Protein AF-A0A6C0Y754-F1 (afdb_monomer)

Foldseek 3Di:
DDDVLLVVLVLFPFLSQFPQKDKDKDAPPDDPVCQQQWDWDQDPVGIITIWIDGNPDPGIDNCRNPDPDDPRHDPPPD

Solvent-accessible surface area (backbone atoms o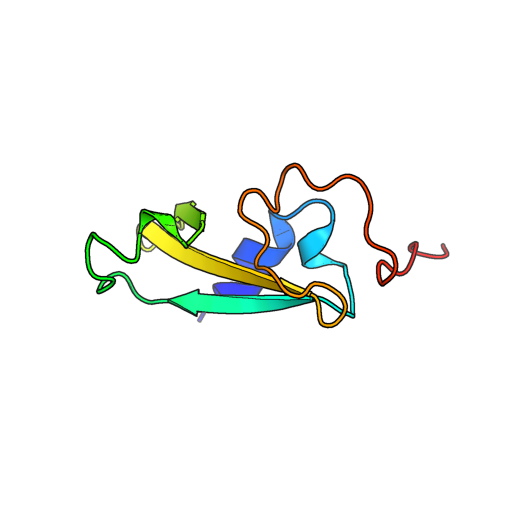nly — not comparable to full-atom values): 4850 Å² total; per-residue (Å²): 132,87,57,64,69,58,58,52,28,76,70,23,72,39,53,47,59,18,75,48,39,47,81,47,78,46,66,79,82,64,55,79,80,52,52,81,72,42,37,85,40,84,50,98,91,44,66,34,33,34,36,41,38,35,81,88,48,98,55,70,50,84,56,46,61,75,42,87,79,58,94,46,38,68,73,82,76,129

pLDDT: mean 79.36, std 10.54, range [42.0, 90.56]

Secondary structure (DSSP, 8-state):
---HHHHHHHH-SSGGGBTTEEEEEE-S---HHHHTTSEEEEETTEEEEEEEEETT-SSEES-TTS----TTB-----

Radius of gyration: 12.8 Å; Cα contacts (8 Å, |Δi|>4): 116; chains: 1; bounding box: 30×27×43 Å

Organism: NCBI:txid756892

Nearest PDB structures (foldseek):
  7nn5-assembly1_AAA  TM=3.471E-01  e=9.975E-01  Homo sapiens
  9imp-assembly1_C-3  TM=2.776E-01  e=1.376E+00  Rattus norvegicus
  5erp-assembly1_A  TM=2.782E-01  e=5.658E+00  Homo sapiens
  5lgk-assembly2_C  TM=2.979E-01  e=5.306E+00  Homo sapiens

Mean predicted aligned error: 6.65 Å

Sequence (78 aa):
MMNIGKEIREKLSMCGKCVNCKLIVWDSSLEETDIKRVNEFKSTNGTKYFTVRCSWMKSQILNPQQLTLCEGRQQYKP

Structure (mmCIF, N/CA/C/O backbone):
data_AF-A0A6C0Y754-F1
#
_entry.id   AF-A0A6C0Y754-F1
#
loop_
_atom_site.group_PDB
_atom_site.id
_atom_site.type_symbol
_atom_site.label_atom_id
_atom_site.label_alt_id
_atom_site.label_comp_id
_atom_site.label_asym_id
_atom_site.label_entity_id
_atom_site.label_seq_id
_atom_site.pdbx_PDB_ins_code
_atom_site.Cartn_x
_atom_site.Cartn_y
_atom_site.Cartn_z
_atom_site.occupancy
_atom_site.B_iso_or_equiv
_atom_site.auth_seq_id
_atom_site.auth_comp_id
_atom_site.auth_asym_id
_atom_site.auth_atom_id
_atom_site.pdbx_PDB_model_num
ATOM 1 N N . MET A 1 1 ? -6.576 -22.041 1.610 1.00 45.41 1 MET A N 1
ATOM 2 C CA . MET A 1 1 ? -6.320 -20.781 2.341 1.00 45.41 1 MET A CA 1
ATOM 3 C C . MET A 1 1 ? -5.946 -19.714 1.328 1.00 45.41 1 MET A C 1
ATOM 5 O O . MET A 1 1 ? -4.971 -19.907 0.610 1.00 45.41 1 MET A O 1
ATOM 9 N N . MET A 1 2 ? -6.742 -18.651 1.197 1.00 56.31 2 MET A N 1
ATOM 10 C CA . MET A 1 2 ? -6.359 -17.513 0.358 1.00 56.31 2 MET A CA 1
ATOM 11 C C . MET A 1 2 ? -5.154 -16.809 0.993 1.00 56.31 2 MET A C 1
ATOM 13 O O . MET A 1 2 ? -5.116 -16.584 2.202 1.00 56.31 2 MET A O 1
ATOM 17 N N . ASN A 1 3 ? -4.127 -16.537 0.192 1.00 81.88 3 ASN A N 1
ATOM 18 C CA . ASN A 1 3 ? -2.930 -15.854 0.662 1.00 81.88 3 ASN A CA 1
ATOM 19 C C . ASN A 1 3 ? -3.220 -14.349 0.679 1.00 81.88 3 ASN A C 1
ATOM 21 O O . ASN A 1 3 ? -3.168 -13.707 -0.367 1.00 81.88 3 ASN A O 1
ATOM 25 N N . ILE A 1 4 ? -3.506 -13.792 1.857 1.00 84.69 4 ILE A N 1
ATOM 26 C CA . ILE A 1 4 ? -3.808 -12.363 2.049 1.00 84.69 4 ILE A CA 1
ATOM 27 C C . ILE A 1 4 ? -2.751 -11.442 1.419 1.00 84.69 4 ILE A C 1
ATOM 29 O O . ILE A 1 4 ? -3.067 -10.387 0.877 1.00 84.69 4 ILE A O 1
ATOM 33 N N . GLY A 1 5 ? -1.483 -11.869 1.409 1.00 84.38 5 GLY A N 1
ATOM 34 C CA . GLY A 1 5 ? -0.409 -11.129 0.756 1.00 84.38 5 GLY A CA 1
ATOM 35 C C . GLY A 1 5 ? -0.583 -11.040 -0.763 1.00 84.38 5 GLY A C 1
ATOM 36 O O . GLY A 1 5 ? -0.225 -10.024 -1.355 1.00 84.38 5 GLY A O 1
ATOM 37 N N . LYS A 1 6 ? -1.156 -12.069 -1.399 1.00 85.75 6 LYS A N 1
ATOM 38 C CA . LYS A 1 6 ? -1.507 -12.063 -2.826 1.00 85.75 6 LYS A CA 1
ATOM 39 C C . LYS A 1 6 ? -2.671 -11.106 -3.098 1.00 85.75 6 LYS A C 1
ATOM 41 O O . LYS A 1 6 ? -2.540 -10.264 -3.979 1.00 85.75 6 LYS A O 1
ATOM 46 N N . GLU A 1 7 ? -3.739 -11.169 -2.301 1.00 87.38 7 GLU A N 1
ATOM 47 C CA . GLU A 1 7 ? -4.897 -10.265 -2.425 1.00 87.38 7 GLU A CA 1
ATOM 48 C C . GLU A 1 7 ? -4.494 -8.790 -2.303 1.00 87.38 7 GLU A C 1
ATOM 50 O O . GLU A 1 7 ? -4.867 -7.964 -3.138 1.00 87.38 7 GLU A O 1
ATOM 55 N N . ILE A 1 8 ? -3.680 -8.455 -1.294 1.00 88.50 8 ILE A N 1
ATOM 56 C CA . ILE A 1 8 ? -3.180 -7.089 -1.110 1.00 88.50 8 ILE A CA 1
ATOM 57 C C . ILE A 1 8 ? -2.366 -6.666 -2.335 1.00 88.50 8 ILE A C 1
ATOM 59 O O . ILE A 1 8 ? -2.613 -5.598 -2.890 1.00 88.50 8 ILE A O 1
ATOM 63 N N . ARG A 1 9 ? -1.423 -7.501 -2.800 1.00 88.00 9 ARG A N 1
ATOM 64 C CA . ARG A 1 9 ? -0.583 -7.183 -3.970 1.00 88.00 9 ARG A CA 1
ATOM 65 C C . ARG A 1 9 ? -1.402 -6.927 -5.231 1.00 88.00 9 ARG A C 1
ATOM 67 O O . ARG A 1 9 ? -1.051 -6.018 -5.974 1.00 88.00 9 ARG A O 1
ATOM 74 N N . GLU A 1 10 ? -2.476 -7.674 -5.462 1.00 86.69 10 GLU A N 1
ATOM 75 C CA . GLU A 1 10 ? -3.355 -7.486 -6.623 1.00 86.69 10 GLU A CA 1
ATOM 76 C C . GLU A 1 10 ? -4.083 -6.133 -6.607 1.00 86.69 10 GLU A C 1
ATOM 78 O O . GLU A 1 10 ? -4.347 -5.566 -7.667 1.00 86.69 10 GLU A O 1
ATOM 83 N N . LYS A 1 11 ? -4.359 -5.575 -5.421 1.00 85.88 11 LYS A N 1
ATOM 84 C CA . LYS A 1 11 ? -4.963 -4.240 -5.262 1.00 85.88 11 LYS A CA 1
ATOM 85 C C . LYS A 1 11 ? -3.949 -3.093 -5.309 1.00 85.88 11 LYS A C 1
ATOM 87 O O . LYS A 1 11 ? -4.347 -1.933 -5.390 1.00 85.88 11 LYS A O 1
ATOM 92 N N . LEU A 1 12 ? -2.648 -3.382 -5.2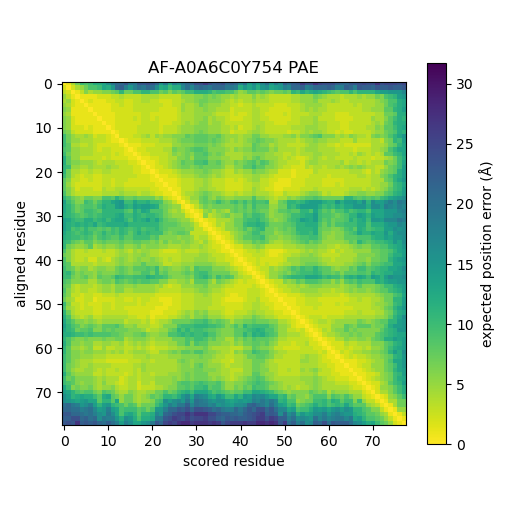63 1.00 86.12 12 LEU A N 1
ATOM 93 C CA . LEU A 1 12 ? -1.597 -2.370 -5.352 1.00 86.12 12 LEU A CA 1
ATOM 94 C C . LEU A 1 12 ? -1.195 -2.141 -6.813 1.00 86.12 12 LEU A C 1
ATOM 96 O O . LEU A 1 12 ? -0.650 -3.028 -7.467 1.00 86.12 12 LEU A O 1
ATOM 100 N N . SER A 1 13 ? -1.383 -0.913 -7.291 1.00 82.50 13 SER A N 1
ATOM 101 C CA . SER A 1 13 ? -1.056 -0.473 -8.654 1.00 82.50 13 SER A CA 1
ATOM 102 C C . SER A 1 13 ? 0.400 -0.778 -9.049 1.00 82.50 13 SER A C 1
ATOM 104 O O . SER A 1 13 ? 0.661 -1.517 -10.003 1.00 82.50 13 SER A O 1
ATOM 106 N N . MET A 1 14 ? 1.350 -0.221 -8.290 1.00 84.88 14 MET A N 1
ATOM 107 C CA . MET A 1 14 ? 2.789 -0.280 -8.571 1.00 84.88 14 MET A CA 1
ATOM 108 C C . MET A 1 14 ? 3.536 -1.195 -7.609 1.00 84.88 14 MET A C 1
ATOM 110 O O . MET A 1 14 ? 4.274 -2.084 -8.033 1.00 84.88 14 MET A O 1
ATOM 114 N N . CYS A 1 15 ? 3.323 -1.000 -6.307 1.00 85.81 15 CYS A N 1
ATOM 115 C CA . CYS A 1 15 ? 4.027 -1.726 -5.253 1.00 85.81 15 CYS A CA 1
ATOM 116 C C . CYS A 1 15 ? 3.829 -3.244 -5.326 1.00 85.81 15 CYS A C 1
ATOM 118 O O . CYS A 1 15 ? 4.761 -3.991 -5.043 1.00 85.81 15 CYS A O 1
ATOM 120 N N . GLY A 1 16 ? 2.644 -3.706 -5.741 1.00 83.19 16 GLY A N 1
ATOM 121 C CA . GLY A 1 16 ? 2.344 -5.134 -5.867 1.00 83.19 16 GLY A CA 1
ATOM 122 C C . GLY A 1 16 ? 3.229 -5.855 -6.886 1.00 83.19 16 GLY A C 1
ATOM 123 O O . GLY A 1 16 ? 3.497 -7.045 -6.725 1.00 83.19 16 GLY A O 1
ATOM 124 N N . LYS A 1 17 ? 3.725 -5.113 -7.886 1.00 82.69 17 LYS A N 1
ATOM 125 C CA . LYS A 1 17 ? 4.522 -5.602 -9.022 1.00 82.69 17 LYS A CA 1
ATOM 126 C C . LYS A 1 17 ? 5.995 -5.181 -8.961 1.00 82.69 17 LYS A C 1
ATOM 128 O O . LYS A 1 17 ? 6.753 -5.485 -9.877 1.00 82.69 17 LYS A O 1
ATOM 133 N N . CYS A 1 18 ? 6.407 -4.443 -7.933 1.00 84.88 18 CYS A N 1
ATOM 134 C CA . CYS A 1 18 ? 7.775 -3.950 -7.839 1.00 84.88 18 CYS A CA 1
ATOM 135 C C . CYS A 1 18 ? 8.677 -4.987 -7.159 1.00 84.88 18 CYS A C 1
ATOM 137 O O . CYS A 1 18 ? 8.441 -5.352 -6.007 1.00 84.88 18 CYS A O 1
ATOM 139 N N . VAL A 1 19 ? 9.722 -5.447 -7.858 1.00 83.25 19 VAL A N 1
ATOM 140 C CA . VAL A 1 19 ? 10.582 -6.554 -7.386 1.00 83.25 19 VAL A CA 1
ATOM 141 C C . VAL A 1 19 ? 11.392 -6.171 -6.150 1.00 83.25 19 VAL A C 1
ATOM 143 O O . VAL A 1 19 ? 11.700 -7.013 -5.313 1.00 83.25 19 VAL A O 1
ATOM 146 N N . ASN A 1 20 ? 11.662 -4.875 -5.997 1.00 84.81 20 ASN A N 1
ATOM 147 C CA . ASN A 1 20 ? 12.405 -4.331 -4.867 1.00 84.81 20 ASN A CA 1
ATOM 148 C C . ASN A 1 20 ? 11.522 -4.030 -3.652 1.00 84.81 20 ASN A C 1
ATOM 150 O O . ASN A 1 20 ? 12.036 -3.496 -2.675 1.00 84.81 20 ASN A O 1
ATOM 154 N N . CYS A 1 21 ? 10.216 -4.316 -3.697 1.00 86.62 21 CYS A N 1
ATOM 155 C CA . CYS A 1 21 ? 9.296 -3.994 -2.612 1.00 86.62 21 CYS A CA 1
ATOM 156 C C . CYS A 1 21 ? 8.811 -5.250 -1.879 1.00 86.62 21 CYS A C 1
ATOM 158 O O . CYS A 1 21 ? 8.217 -6.172 -2.446 1.00 86.62 21 CYS A O 1
ATOM 160 N N . LYS A 1 22 ? 9.036 -5.257 -0.565 1.00 87.81 22 LYS A N 1
ATOM 161 C CA . LYS A 1 22 ? 8.554 -6.264 0.372 1.00 87.81 22 LYS A CA 1
ATOM 162 C C . LYS A 1 22 ? 7.231 -5.807 0.980 1.00 87.81 22 LYS A C 1
ATOM 164 O O . LYS A 1 22 ? 7.121 -4.691 1.488 1.00 87.81 22 LYS A O 1
ATOM 169 N N . LEU A 1 23 ? 6.246 -6.701 0.942 1.00 88.94 23 LEU A N 1
ATOM 170 C CA . LEU A 1 23 ? 4.986 -6.561 1.663 1.00 88.94 23 LEU A CA 1
ATOM 171 C C . LEU A 1 23 ? 5.126 -7.239 3.028 1.00 88.94 23 LEU A C 1
ATOM 173 O O . LEU A 1 23 ? 5.507 -8.408 3.093 1.00 88.94 23 LEU A O 1
ATOM 177 N N . ILE A 1 24 ? 4.818 -6.509 4.093 1.00 88.62 24 ILE A N 1
ATOM 178 C CA . ILE A 1 24 ? 4.730 -7.024 5.461 1.00 88.62 24 ILE A CA 1
ATOM 179 C C . ILE A 1 24 ? 3.268 -6.899 5.870 1.00 88.62 24 ILE A C 1
ATOM 181 O O . ILE A 1 24 ? 2.722 -5.801 5.799 1.00 88.62 24 ILE A O 1
ATOM 185 N N . VAL A 1 25 ? 2.637 -8.011 6.239 1.00 87.62 25 VAL A N 1
ATOM 186 C CA . VAL A 1 25 ? 1.237 -8.047 6.678 1.00 87.62 25 VAL A CA 1
ATOM 187 C C . VAL A 1 25 ? 1.226 -8.306 8.174 1.00 87.62 25 VAL A C 1
ATOM 189 O O . VAL A 1 25 ? 1.901 -9.217 8.648 1.00 87.62 25 VAL A O 1
ATOM 192 N N . TRP A 1 26 ? 0.469 -7.491 8.889 1.00 84.12 26 TRP A N 1
ATOM 193 C CA . TRP A 1 26 ? 0.269 -7.580 10.323 1.00 84.12 26 TRP A CA 1
ATOM 194 C C . TRP A 1 26 ? -1.127 -8.119 10.599 1.00 84.12 26 TRP A C 1
ATOM 196 O O . TRP A 1 26 ? -2.059 -7.913 9.810 1.00 84.12 26 TRP A O 1
ATOM 206 N N . ASP A 1 27 ? -1.266 -8.806 11.726 1.00 73.88 27 ASP A N 1
ATOM 207 C CA . ASP A 1 27 ? -2.583 -9.190 12.205 1.00 73.88 27 ASP A CA 1
ATOM 208 C C . ASP A 1 27 ? -3.309 -7.995 12.841 1.00 73.88 27 ASP A C 1
ATOM 210 O O . ASP A 1 27 ? -2.739 -6.919 13.023 1.00 73.88 27 ASP A O 1
ATOM 214 N N . SER A 1 28 ? -4.584 -8.171 13.174 1.00 70.06 28 SER A N 1
ATOM 215 C CA . SER A 1 28 ? -5.450 -7.116 13.713 1.00 70.06 28 SER A CA 1
ATOM 216 C C . SER A 1 28 ? -5.080 -6.634 15.125 1.00 70.06 28 SER A C 1
ATOM 218 O O . SER A 1 28 ? -5.777 -5.784 15.664 1.00 70.06 28 SER A O 1
ATOM 220 N N . SER A 1 29 ? -4.003 -7.144 15.726 1.00 74.50 29 SER A N 1
ATOM 221 C CA . SER A 1 29 ? -3.541 -6.819 17.082 1.00 74.50 29 SER A CA 1
ATOM 222 C C . SER A 1 29 ? -2.484 -5.705 17.127 1.00 74.50 29 SER A C 1
ATOM 224 O O . SER A 1 29 ? -1.601 -5.739 17.981 1.00 74.50 29 SER A O 1
ATOM 226 N N . LEU A 1 30 ? -2.493 -4.771 16.173 1.00 76.19 30 LEU A N 1
ATOM 227 C CA . LEU A 1 30 ? -1.576 -3.630 16.216 1.00 76.19 30 LEU A CA 1
ATOM 228 C C . LEU A 1 30 ? -2.023 -2.626 17.278 1.00 76.19 30 LEU A C 1
ATOM 230 O O . LEU A 1 30 ? -3.195 -2.257 17.334 1.00 76.19 30 LEU A O 1
ATOM 234 N N . GLU A 1 31 ? -1.063 -2.151 18.068 1.00 78.19 31 GLU A N 1
ATOM 235 C CA . GLU A 1 31 ? -1.261 -1.033 18.986 1.00 78.19 31 GLU A CA 1
ATOM 236 C C . GLU A 1 31 ? -1.679 0.226 18.209 1.00 78.19 31 GLU A C 1
ATOM 238 O O . GLU A 1 31 ? -1.251 0.469 17.076 1.00 78.19 31 GLU A O 1
ATOM 243 N N . GLU A 1 32 ? -2.502 1.070 18.829 1.00 70.81 32 GLU A N 1
ATOM 244 C CA . GLU A 1 32 ? -3.106 2.250 18.191 1.00 70.81 32 GLU A CA 1
ATOM 245 C C . GLU A 1 32 ? -2.056 3.250 17.659 1.00 70.81 32 GLU A C 1
ATOM 247 O O . GLU A 1 32 ? -2.261 3.959 16.667 1.00 70.81 32 GLU A O 1
ATOM 252 N N . THR A 1 33 ? -0.878 3.269 18.285 1.00 73.25 33 THR A N 1
ATOM 253 C CA . THR A 1 33 ? 0.278 4.075 17.873 1.00 73.25 33 THR A CA 1
ATOM 254 C C . THR A 1 33 ? 0.929 3.572 16.580 1.00 73.25 33 THR A C 1
ATOM 256 O O . THR A 1 33 ? 1.448 4.383 15.805 1.00 73.25 33 THR A O 1
ATOM 259 N N . ASP A 1 34 ? 0.849 2.270 16.303 1.00 73.00 34 ASP A N 1
ATOM 260 C CA . ASP A 1 34 ? 1.413 1.629 15.115 1.00 73.00 34 ASP A CA 1
ATOM 261 C C . ASP A 1 34 ? 0.457 1.659 13.919 1.00 73.00 34 ASP A C 1
ATOM 263 O O . ASP A 1 34 ? 0.920 1.667 12.776 1.00 73.00 34 ASP A O 1
ATOM 267 N N . ILE A 1 35 ? -0.857 1.802 14.151 1.00 71.12 35 ILE A N 1
ATOM 268 C CA . ILE A 1 35 ? -1.871 1.964 13.090 1.00 71.12 35 ILE A CA 1
ATOM 269 C C . ILE A 1 35 ? -1.530 3.150 12.172 1.00 71.12 35 ILE A C 1
ATOM 271 O O . ILE A 1 35 ? -1.655 3.060 10.953 1.00 71.12 35 ILE A O 1
ATOM 275 N N . LYS A 1 36 ? -0.989 4.245 12.725 1.00 72.25 36 LYS A N 1
ATOM 276 C CA . LYS A 1 36 ? -0.581 5.435 11.948 1.00 72.25 36 LYS A CA 1
ATOM 277 C C . LYS A 1 36 ? 0.609 5.187 11.012 1.00 72.25 36 LYS A C 1
ATOM 279 O O . LYS A 1 36 ? 0.932 6.036 10.184 1.00 72.25 36 LYS A O 1
ATOM 284 N N . ARG A 1 37 ? 1.301 4.057 11.167 1.00 78.94 37 ARG A N 1
ATOM 285 C CA . ARG A 1 37 ? 2.501 3.678 10.407 1.00 78.94 37 ARG A CA 1
ATOM 286 C C . ARG A 1 37 ? 2.240 2.531 9.435 1.00 78.94 37 ARG A C 1
ATOM 288 O O . ARG A 1 37 ? 3.170 2.093 8.757 1.00 78.94 37 ARG A O 1
ATOM 295 N N . VAL A 1 38 ? 1.010 2.052 9.338 1.00 84.94 38 VAL A N 1
ATOM 296 C CA . VAL A 1 38 ? 0.622 0.947 8.462 1.00 84.94 38 VAL A CA 1
ATOM 297 C C . VAL A 1 38 ? -0.532 1.373 7.563 1.00 84.94 38 VAL A C 1
ATOM 299 O O . VAL A 1 38 ? -1.226 2.350 7.817 1.00 84.94 38 VAL A O 1
ATOM 302 N N . ASN A 1 39 ? -0.716 0.638 6.478 1.00 87.19 39 ASN A N 1
ATOM 303 C CA . ASN A 1 39 ? -1.828 0.811 5.561 1.00 87.19 39 ASN A CA 1
ATOM 304 C C . ASN A 1 39 ? -2.943 -0.154 5.949 1.00 87.19 39 ASN A C 1
ATOM 306 O O . ASN A 1 39 ? -2.674 -1.322 6.235 1.00 87.19 39 ASN A O 1
ATOM 310 N N . GLU A 1 40 ? -4.185 0.309 5.914 1.00 87.31 40 GLU A N 1
ATOM 311 C CA . GLU A 1 40 ? -5.350 -0.541 6.140 1.00 87.31 40 GLU A CA 1
ATOM 312 C C . GLU A 1 40 ? -5.736 -1.288 4.853 1.00 87.31 40 GLU A C 1
ATOM 314 O O . GLU A 1 40 ? -5.755 -0.725 3.756 1.00 87.31 40 GLU A O 1
ATOM 319 N N . PHE A 1 41 ? -6.072 -2.568 4.984 1.00 85.62 41 PHE A N 1
ATOM 320 C CA . PHE A 1 41 ? -6.642 -3.396 3.932 1.00 85.62 41 PHE A CA 1
ATOM 321 C C . PHE A 1 41 ? -7.902 -4.092 4.432 1.00 85.62 41 PHE A C 1
ATOM 323 O O . PHE A 1 41 ? -7.850 -4.937 5.324 1.00 85.62 41 PHE A O 1
ATOM 330 N N . LYS A 1 42 ? -9.040 -3.785 3.814 1.00 82.69 42 LYS A N 1
ATOM 331 C CA . LYS A 1 42 ? -10.301 -4.475 4.094 1.00 82.69 42 LYS A CA 1
ATOM 332 C C . LYS A 1 42 ? -10.380 -5.740 3.240 1.00 82.69 42 LYS A C 1
ATOM 334 O O . LYS A 1 42 ? -10.606 -5.653 2.034 1.00 82.69 42 LYS A O 1
ATOM 339 N N . SER A 1 43 ? -10.160 -6.898 3.863 1.00 78.19 43 SER A N 1
ATOM 340 C CA . SER A 1 43 ? -10.384 -8.215 3.253 1.00 78.19 43 SER A CA 1
ATOM 341 C C . SER A 1 43 ? -11.772 -8.740 3.630 1.00 78.19 43 SER A C 1
ATOM 343 O O . SER A 1 43 ? -12.432 -8.221 4.531 1.00 78.19 43 SER A O 1
ATOM 345 N N . THR A 1 44 ? -12.210 -9.815 2.976 1.00 77.62 44 THR A N 1
ATOM 346 C CA . THR A 1 44 ? -13.441 -10.537 3.335 1.00 77.62 44 THR A CA 1
ATOM 347 C C . THR A 1 44 ? -13.381 -11.130 4.743 1.00 77.62 44 THR A C 1
ATOM 349 O O . THR A 1 44 ? -14.417 -11.315 5.369 1.00 77.62 44 THR A O 1
ATOM 352 N N . ASN A 1 45 ? -12.175 -11.386 5.262 1.00 75.25 45 ASN A N 1
ATOM 353 C CA . ASN A 1 45 ? -11.939 -11.945 6.598 1.00 75.25 45 ASN A CA 1
ATOM 354 C C . ASN A 1 45 ? -11.661 -10.863 7.662 1.00 75.25 45 ASN A C 1
ATOM 356 O O . ASN A 1 45 ? -11.051 -11.150 8.692 1.00 75.25 45 ASN A O 1
ATOM 360 N N . GLY A 1 46 ? -12.057 -9.616 7.392 1.00 80.56 46 GLY A N 1
ATOM 361 C CA . GLY A 1 46 ? -11.859 -8.467 8.274 1.00 80.56 46 GLY A CA 1
ATOM 362 C C . GLY A 1 46 ? -10.737 -7.528 7.830 1.00 80.56 46 GLY A C 1
ATOM 363 O O . GLY A 1 46 ? -10.102 -7.701 6.783 1.00 80.56 46 GLY A O 1
ATOM 364 N N . THR A 1 47 ? -10.507 -6.499 8.642 1.00 84.50 47 THR A N 1
ATOM 365 C CA . THR A 1 47 ? -9.437 -5.527 8.418 1.00 84.50 47 THR A CA 1
ATOM 366 C C . THR A 1 4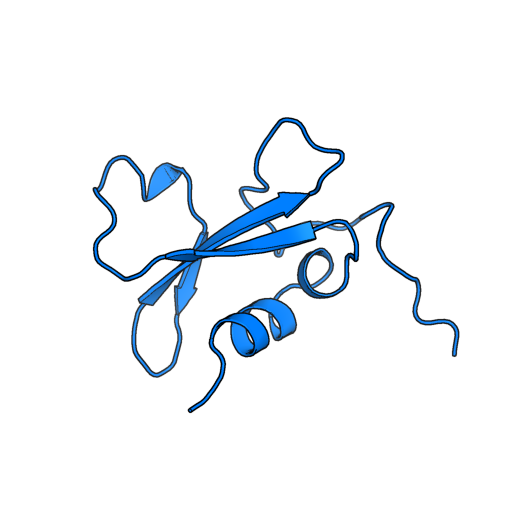7 ? -8.082 -6.146 8.750 1.00 84.50 47 THR A C 1
ATOM 368 O O . THR A 1 47 ? -7.869 -6.705 9.825 1.00 84.50 47 THR A O 1
ATOM 371 N N . LYS A 1 48 ? -7.151 -6.030 7.807 1.00 85.81 48 LYS A N 1
ATOM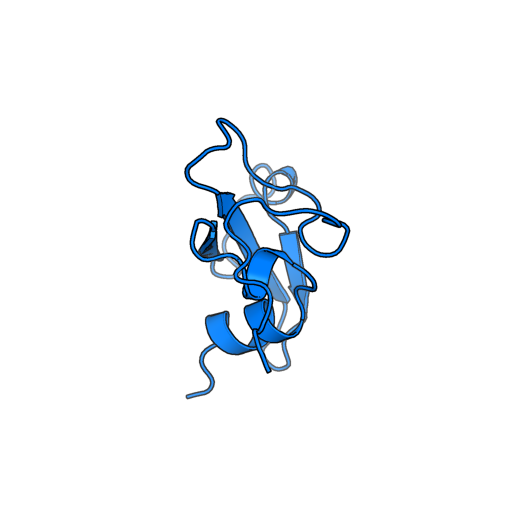 372 C CA . LYS A 1 48 ? -5.738 -6.365 7.957 1.00 85.81 48 LYS A CA 1
ATOM 373 C C . LYS A 1 48 ? -4.909 -5.108 7.767 1.00 85.81 48 LYS A C 1
ATOM 375 O O . LYS A 1 48 ? -5.338 -4.168 7.103 1.00 85.81 48 LYS A O 1
ATOM 380 N N . TYR A 1 49 ? -3.705 -5.111 8.313 1.00 88.75 49 TYR A N 1
ATOM 381 C CA . TYR A 1 49 ? -2.786 -3.992 8.177 1.00 88.75 49 TYR A CA 1
ATOM 382 C C . TYR A 1 49 ? -1.540 -4.425 7.425 1.00 88.75 49 TYR A C 1
ATOM 384 O O . TYR A 1 49 ? -1.087 -5.563 7.550 1.00 88.75 49 TYR A O 1
ATOM 392 N N . PHE A 1 50 ? -0.968 -3.533 6.626 1.00 89.88 50 PHE A N 1
ATOM 393 C CA . PHE A 1 50 ? 0.224 -3.854 5.860 1.00 89.88 50 PHE A CA 1
ATOM 394 C C . PHE A 1 50 ? 1.164 -2.671 5.671 1.00 89.88 50 PHE A C 1
ATOM 396 O O . PHE A 1 50 ? 0.770 -1.511 5.586 1.00 89.88 50 PHE A O 1
ATOM 403 N N . THR A 1 51 ? 2.443 -2.978 5.518 1.00 90.56 51 THR A N 1
ATOM 404 C CA . THR A 1 51 ? 3.472 -2.005 5.158 1.00 90.56 51 THR A CA 1
ATOM 405 C C . THR A 1 51 ? 4.148 -2.461 3.881 1.00 90.56 51 THR A C 1
ATOM 407 O O . THR A 1 51 ? 4.483 -3.637 3.724 1.00 90.56 51 THR A O 1
ATOM 410 N N . VAL A 1 52 ? 4.394 -1.519 2.974 1.00 89.69 52 VAL A N 1
ATOM 411 C CA . VAL A 1 52 ? 5.283 -1.748 1.836 1.00 89.69 52 VAL A CA 1
ATOM 412 C C . VAL A 1 52 ? 6.614 -1.066 2.123 1.00 89.69 52 VAL A C 1
ATOM 414 O O . VAL A 1 52 ? 6.663 0.142 2.362 1.00 89.69 52 VAL A O 1
ATOM 417 N N . ARG A 1 53 ? 7.699 -1.843 2.094 1.00 88.38 53 ARG A N 1
ATOM 418 C CA . ARG A 1 53 ? 9.073 -1.332 2.158 1.00 88.38 53 ARG A CA 1
ATOM 419 C C . ARG A 1 53 ? 9.796 -1.684 0.877 1.00 88.38 53 ARG A C 1
ATOM 421 O O . ARG A 1 53 ? 9.855 -2.858 0.525 1.00 88.38 53 ARG A O 1
ATOM 428 N N . CYS A 1 54 ? 10.363 -0.692 0.211 1.00 85.50 54 CYS A N 1
ATOM 429 C CA . CYS A 1 54 ? 11.212 -0.931 -0.945 1.00 85.50 54 CYS A CA 1
ATOM 430 C C . CYS A 1 54 ? 12.678 -0.823 -0.533 1.00 85.50 54 CYS A C 1
ATOM 432 O O . CYS A 1 54 ? 13.028 0.097 0.195 1.00 85.50 54 CYS A O 1
ATOM 434 N N . SER A 1 55 ? 13.525 -1.750 -0.982 1.00 82.19 55 SER A N 1
ATOM 435 C CA . SER A 1 55 ? 14.917 -1.884 -0.520 1.00 82.19 55 SER A CA 1
ATOM 436 C C . SER A 1 55 ? 15.769 -0.626 -0.718 1.00 82.19 55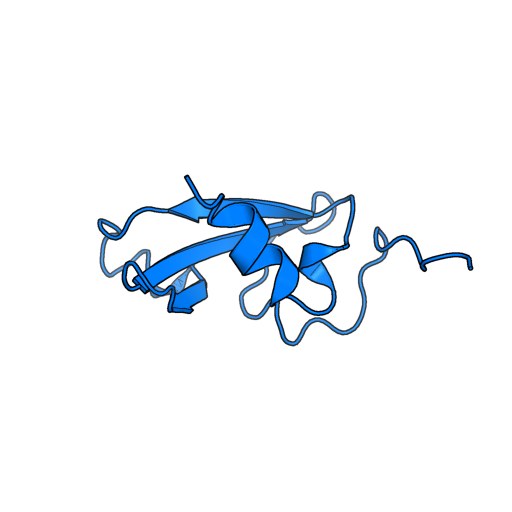 SER A C 1
ATOM 438 O O . SER A 1 55 ? 16.751 -0.430 -0.013 1.00 82.19 55 SER A O 1
ATOM 440 N N . TRP A 1 56 ? 15.393 0.228 -1.668 1.00 79.06 56 TRP A N 1
ATOM 441 C CA . TRP A 1 56 ? 16.072 1.484 -1.985 1.00 79.06 56 TRP A CA 1
ATOM 442 C C . TRP A 1 56 ? 15.547 2.685 -1.182 1.00 79.06 56 TRP A C 1
ATOM 444 O O . TRP A 1 56 ? 16.216 3.713 -1.107 1.00 79.06 56 TRP A O 1
ATOM 454 N N . MET A 1 57 ? 14.373 2.576 -0.553 1.00 74.75 57 MET A N 1
ATOM 455 C CA . MET A 1 57 ? 13.841 3.630 0.308 1.00 74.75 57 MET A CA 1
ATOM 456 C C . MET A 1 57 ? 14.301 3.419 1.753 1.00 74.75 57 MET A C 1
ATOM 458 O O . MET A 1 57 ? 14.162 2.335 2.315 1.00 74.75 57 MET A O 1
ATOM 462 N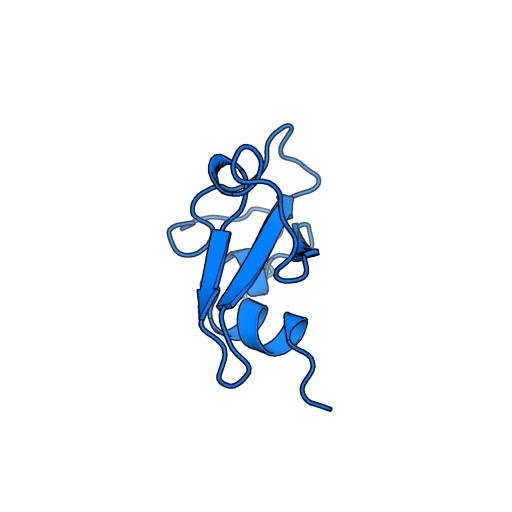 N . LYS A 1 58 ? 14.768 4.492 2.403 1.00 78.25 58 LYS A N 1
ATOM 463 C CA . LYS A 1 58 ? 15.038 4.503 3.856 1.00 78.25 58 LYS A CA 1
ATOM 464 C C . LYS A 1 58 ? 13.758 4.550 4.701 1.00 78.25 58 LYS A C 1
ATOM 466 O O . LYS A 1 58 ? 13.816 4.387 5.916 1.00 78.25 58 LYS A O 1
ATOM 471 N N . SER A 1 59 ? 12.612 4.791 4.069 1.00 79.81 59 SER A N 1
ATOM 472 C CA . SER A 1 59 ? 11.302 4.924 4.699 1.00 79.81 59 SER A CA 1
ATOM 473 C C . SER A 1 59 ? 10.289 3.942 4.108 1.00 79.81 59 SER A C 1
ATOM 475 O O . SER A 1 59 ? 10.484 3.344 3.050 1.00 79.81 59 SER A O 1
ATOM 477 N N . GLN A 1 60 ? 9.193 3.750 4.836 1.00 84.88 60 GLN A N 1
ATOM 478 C CA . GLN A 1 60 ? 8.051 2.968 4.380 1.00 84.88 60 GLN A CA 1
ATOM 479 C C . GLN A 1 60 ? 7.142 3.776 3.454 1.00 84.88 60 GLN A C 1
ATOM 481 O O . GLN A 1 60 ? 7.034 4.996 3.581 1.00 84.88 60 GLN A O 1
ATOM 486 N N . ILE A 1 61 ? 6.420 3.079 2.581 1.00 85.75 61 ILE A N 1
ATOM 487 C CA . ILE A 1 61 ? 5.422 3.704 1.718 1.00 85.75 61 ILE A CA 1
ATOM 488 C C . ILE A 1 61 ? 4.088 3.772 2.465 1.00 85.75 61 ILE A C 1
ATOM 490 O O . ILE A 1 61 ? 3.457 2.746 2.731 1.00 85.75 61 ILE A O 1
ATOM 494 N N . LEU A 1 62 ? 3.669 4.998 2.783 1.00 81.38 62 LEU A N 1
ATOM 495 C CA . LEU A 1 62 ? 2.438 5.298 3.523 1.00 81.38 62 LEU A CA 1
ATOM 496 C C . LEU A 1 62 ? 1.176 5.320 2.648 1.00 81.38 62 LEU A C 1
ATOM 498 O O . LEU A 1 62 ? 0.089 5.296 3.195 1.00 81.38 62 LEU A O 1
ATOM 502 N N . ASN A 1 63 ? 1.312 5.370 1.315 1.00 83.50 63 ASN A N 1
ATOM 503 C CA . ASN A 1 63 ? 0.193 5.320 0.362 1.00 83.50 63 ASN A CA 1
ATOM 504 C C . ASN A 1 63 ? 0.567 4.501 -0.891 1.00 83.50 63 ASN A C 1
ATOM 506 O O . ASN A 1 63 ? 0.702 5.040 -1.991 1.00 83.50 63 ASN A O 1
ATOM 510 N N . PRO A 1 64 ? 0.771 3.180 -0.765 1.00 86.19 64 PRO A N 1
ATOM 511 C CA . PRO A 1 64 ? 1.305 2.346 -1.838 1.00 86.19 64 PRO A CA 1
ATOM 512 C C . PRO A 1 64 ? 0.369 2.207 -3.045 1.00 86.19 64 PRO A C 1
ATOM 514 O O . PRO A 1 64 ? 0.836 1.835 -4.118 1.00 86.19 64 PRO A O 1
ATOM 517 N N . GLN A 1 65 ? -0.923 2.522 -2.900 1.00 82.00 65 GLN A N 1
ATOM 518 C CA . GLN A 1 65 ? -1.870 2.576 -4.021 1.00 82.00 65 GLN A CA 1
ATOM 519 C C . GLN A 1 65 ? -1.681 3.815 -4.906 1.00 82.00 65 GLN A C 1
ATOM 521 O O . GLN A 1 65 ? -1.939 3.753 -6.107 1.00 82.00 65 GLN A O 1
ATOM 526 N N . GLN A 1 66 ? -1.204 4.919 -4.325 1.00 83.38 66 GLN A N 1
ATOM 527 C CA . GLN A 1 66 ? -0.969 6.186 -5.023 1.00 83.38 66 GLN A CA 1
ATOM 528 C C . GLN A 1 66 ? 0.428 6.270 -5.644 1.00 83.38 66 GLN A C 1
ATOM 530 O O . GLN A 1 66 ? 0.749 7.249 -6.313 1.00 83.38 66 GLN A O 1
ATOM 535 N N . LEU A 1 67 ? 1.276 5.261 -5.430 1.00 82.44 67 LEU A N 1
ATOM 536 C CA . LEU A 1 67 ? 2.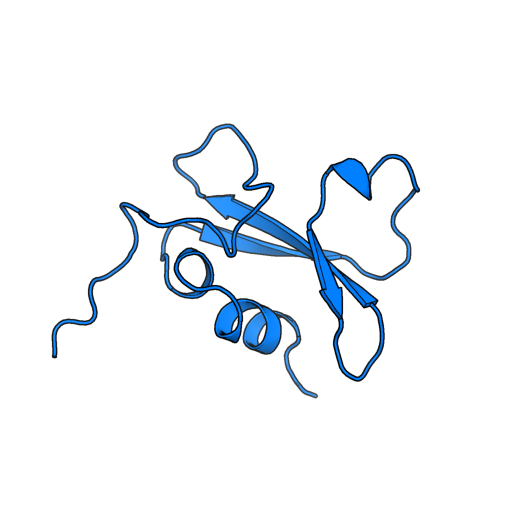591 5.223 -6.050 1.00 82.44 67 LEU A CA 1
ATOM 537 C C . LEU A 1 67 ? 2.429 5.144 -7.576 1.00 82.44 67 LEU A C 1
ATOM 539 O O . LEU A 1 67 ? 1.740 4.257 -8.074 1.00 82.44 67 LEU A O 1
ATOM 543 N N . THR A 1 68 ? 3.081 6.046 -8.310 1.00 80.69 68 THR A N 1
ATOM 544 C CA . THR A 1 68 ? 3.022 6.127 -9.783 1.00 80.69 68 THR A CA 1
ATOM 545 C C . THR A 1 68 ? 4.290 5.619 -10.467 1.00 80.69 68 THR A C 1
ATOM 547 O O . THR A 1 68 ? 4.239 5.198 -11.622 1.00 80.69 68 THR A O 1
ATOM 550 N N . LEU A 1 69 ? 5.419 5.587 -9.749 1.00 79.81 69 LEU A N 1
ATOM 551 C CA . LEU A 1 69 ? 6.721 5.146 -10.248 1.00 79.81 69 LEU A CA 1
ATOM 552 C C . LEU A 1 69 ? 7.393 4.197 -9.245 1.00 79.81 69 LEU A C 1
ATOM 554 O O . LEU A 1 69 ? 7.391 4.450 -8.044 1.00 79.81 69 LEU A O 1
ATOM 558 N N . CYS A 1 70 ? 7.985 3.106 -9.736 1.00 79.88 70 CYS A N 1
ATOM 559 C CA . CYS 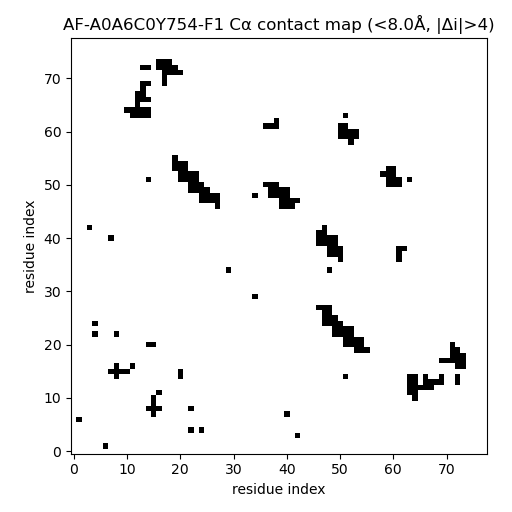A 1 70 ? 8.885 2.257 -8.955 1.00 79.88 70 CYS A CA 1
ATOM 560 C C . CYS A 1 70 ? 10.032 1.804 -9.859 1.00 79.88 70 CYS A C 1
ATOM 562 O O . CYS A 1 70 ? 9.774 1.159 -10.871 1.00 79.88 70 CYS A O 1
ATOM 564 N N . GLU A 1 71 ? 11.278 2.109 -9.497 1.00 75.50 71 GLU A N 1
ATOM 565 C CA . GLU A 1 71 ? 12.463 1.787 -10.315 1.00 75.50 71 GLU A CA 1
ATOM 566 C C . GLU A 1 71 ? 12.681 0.276 -10.466 1.00 75.50 71 GLU A C 1
ATOM 568 O O . GLU A 1 71 ? 13.153 -0.200 -1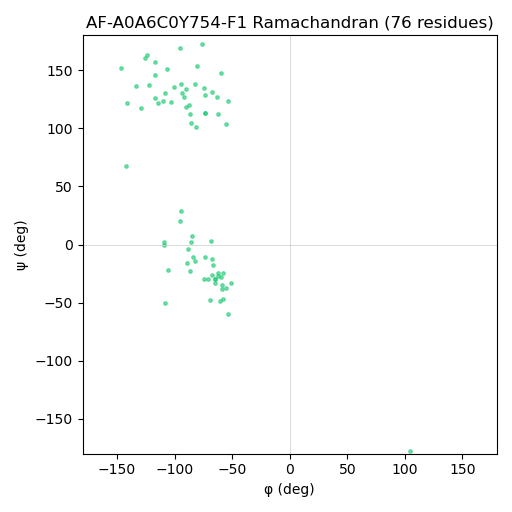1.490 1.00 75.50 71 GLU A O 1
ATOM 573 N N . GLY A 1 72 ? 12.261 -0.501 -9.463 1.00 72.38 72 GLY A N 1
ATOM 574 C CA . GLY A 1 72 ? 12.243 -1.964 -9.522 1.00 72.38 72 GLY A CA 1
ATOM 575 C C . GLY A 1 72 ? 10.989 -2.549 -10.181 1.00 72.38 72 GLY A C 1
ATOM 576 O O . GLY A 1 72 ? 10.765 -3.756 -10.089 1.00 72.38 72 GLY A O 1
ATOM 577 N N . ARG A 1 73 ? 10.097 -1.741 -10.769 1.00 71.81 73 ARG A N 1
ATOM 578 C CA . ARG A 1 73 ? 8.962 -2.288 -11.519 1.00 71.81 73 ARG A CA 1
ATOM 579 C C . ARG A 1 73 ? 9.511 -2.829 -12.823 1.00 71.81 73 ARG A C 1
ATOM 581 O O . ARG A 1 73 ? 9.913 -2.065 -13.694 1.00 71.81 73 ARG A O 1
ATOM 588 N N . GLN A 1 74 ? 9.459 -4.145 -12.983 1.00 62.84 74 GLN A N 1
ATOM 589 C CA . GLN A 1 74 ? 9.570 -4.711 -14.313 1.00 62.84 74 GLN A CA 1
ATOM 590 C C . GLN A 1 74 ? 8.370 -4.190 -15.106 1.00 62.84 74 GLN A C 1
ATOM 592 O O . GLN A 1 74 ? 7.218 -4.489 -14.779 1.00 62.84 74 GLN A O 1
ATOM 597 N N . GLN A 1 75 ? 8.626 -3.335 -16.101 1.00 57.97 75 GLN A N 1
ATOM 598 C CA . GLN A 1 75 ? 7.649 -3.155 -17.164 1.00 57.97 75 GLN A CA 1
ATOM 599 C C . GLN A 1 75 ? 7.377 -4.558 -17.687 1.00 57.97 75 GLN A C 1
ATOM 601 O O . GLN A 1 75 ? 8.318 -5.281 -18.016 1.00 57.97 75 GLN A O 1
ATOM 606 N N . TYR A 1 76 ? 6.109 -4.963 -17.672 1.00 46.75 76 TYR A N 1
ATOM 607 C CA . TYR A 1 76 ? 5.698 -6.164 -18.376 1.00 46.75 76 TYR A CA 1
ATOM 608 C C . TYR A 1 76 ? 6.142 -5.954 -19.823 1.00 46.75 76 TYR A C 1
ATOM 610 O O . TYR A 1 76 ? 5.575 -5.107 -20.512 1.00 46.75 76 TYR A O 1
ATOM 618 N N . LYS A 1 77 ? 7.234 -6.610 -20.227 1.00 42.00 77 LYS A N 1
ATOM 619 C CA . LYS A 1 77 ? 7.588 -6.697 -21.636 1.00 42.00 77 LYS A CA 1
ATOM 620 C C . LYS A 1 77 ? 6.587 -7.695 -22.217 1.00 42.00 77 LYS A C 1
ATOM 622 O O . LYS A 1 77 ? 6.590 -8.828 -21.730 1.00 42.00 77 LYS A O 1
ATOM 627 N N . PRO A 1 78 ? 5.676 -7.254 -23.102 1.00 45.34 78 PRO A N 1
ATOM 628 C CA . PRO A 1 78 ? 4.778 -8.169 -23.791 1.00 45.34 78 PRO A CA 1
ATOM 629 C C . PRO A 1 78 ? 5.559 -9.223 -24.578 1.00 45.34 78 PRO A C 1
ATOM 631 O O . PRO A 1 78 ? 6.720 -8.940 -24.963 1.00 45.34 78 PRO A O 1
#